Protein AF-A0A1Q7XCT0-F1 (afdb_monomer)

Radius of gyration: 14.66 Å; Cα contacts (8 Å, |Δi|>4): 142; chains: 1; bounding box: 42×20×34 Å

Foldseek 3Di:
DVVVVVVVVVVVVVVVVLVPDFDKFWKKKKWKFFLVCVVVVVVLVVVVVVFFPDWDWDDDDDRMIMIIGTGIGGSVSVSVSQVVRVPDPRIPDIDMGGD

Secondary structure (DSSP, 8-state):
-HHHHH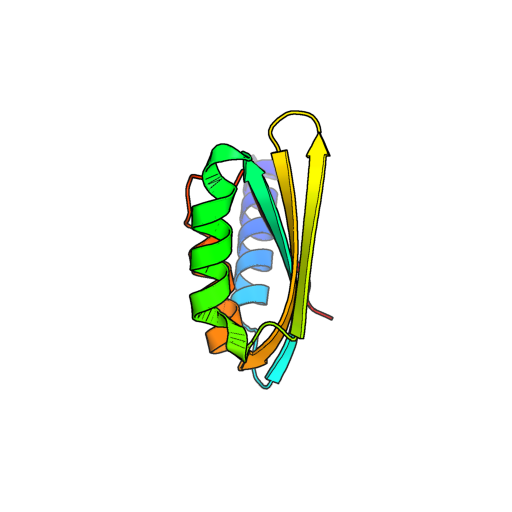HHHHHHHHHHHHHT--SEEEEEEEEEEEGGGHHHHHHHHHTTTTTEEEEEEEEEETTEEEEEEEEEEEHHHHHHHHHHHHH-TTEEEEEEEE-

pLDDT: mean 91.94, std 7.36, range [67.88, 98.06]

Solvent-accessible surface area (backbone atoms only — not comparable to full-atom values): 5534 Å² total; per-residue (Å²): 114,69,67,61,53,52,52,53,50,51,55,53,48,60,50,49,57,62,67,66,54,66,61,74,42,65,36,40,42,38,38,29,30,45,52,95,43,47,71,59,52,53,54,62,46,60,82,41,50,88,32,48,78,42,78,48,80,42,82,76,56,92,64,29,32,39,37,38,35,36,35,45,41,49,30,67,62,54,49,50,54,52,48,55,54,62,68,37,87,68,45,79,42,66,47,80,47,77,123

Structure (mmCIF, N/CA/C/O backbone):
data_AF-A0A1Q7XCT0-F1
#
_entry.id   AF-A0A1Q7XCT0-F1
#
loop_
_atom_site.group_PDB
_atom_site.id
_atom_site.type_symbol
_atom_site.label_atom_id
_atom_site.label_alt_id
_atom_site.label_comp_id
_atom_site.label_asym_id
_atom_site.label_entity_id
_atom_site.label_seq_id
_atom_site.pdbx_PDB_ins_code
_atom_site.Cartn_x
_atom_site.Cartn_y
_atom_site.Cartn_z
_atom_site.occupancy
_atom_site.B_iso_or_equiv
_atom_site.auth_seq_id
_atom_site.auth_comp_id
_atom_site.auth_asym_id
_atom_site.auth_atom_id
_atom_site.pdbx_PDB_model_num
ATOM 1 N N . SER A 1 1 ? -27.297 10.708 -18.418 1.00 85.56 1 SER A N 1
ATOM 2 C CA . SER A 1 1 ? -26.988 9.283 -18.638 1.00 85.56 1 SER A CA 1
ATOM 3 C C . SER A 1 1 ? -27.054 8.539 -17.311 1.00 85.56 1 SER A C 1
ATOM 5 O O . SER A 1 1 ? -26.433 8.978 -16.349 1.00 85.56 1 SER A O 1
ATOM 7 N N . GLU A 1 2 ? -27.855 7.477 -17.218 1.00 92.38 2 GLU A N 1
ATOM 8 C CA . GLU A 1 2 ? -27.987 6.651 -16.006 1.00 92.38 2 GLU A CA 1
ATOM 9 C C . GLU A 1 2 ? -26.711 5.857 -15.701 1.00 92.38 2 GLU A C 1
ATOM 11 O O . GLU A 1 2 ? -26.324 5.753 -14.540 1.00 92.38 2 GLU A O 1
ATOM 16 N N . ILE A 1 3 ? -26.002 5.430 -16.750 1.00 92.12 3 ILE A N 1
ATOM 17 C CA . ILE A 1 3 ? -24.721 4.718 -16.675 1.00 92.12 3 ILE A CA 1
ATOM 18 C C . ILE A 1 3 ? -23.674 5.549 -15.922 1.00 92.12 3 ILE A C 1
ATOM 20 O O . ILE A 1 3 ? -23.044 5.053 -14.993 1.00 92.12 3 ILE A O 1
ATOM 24 N N . VAL A 1 4 ? -23.547 6.842 -16.248 1.00 92.94 4 VAL A N 1
ATOM 25 C CA . VAL A 1 4 ? -22.611 7.751 -15.555 1.00 92.94 4 VAL A CA 1
ATOM 26 C C . VAL A 1 4 ? -22.968 7.881 -14.070 1.00 92.94 4 VAL A C 1
ATOM 28 O O . VAL A 1 4 ? -22.094 7.844 -13.210 1.00 92.94 4 VAL A O 1
ATOM 31 N N . ARG A 1 5 ? -24.264 7.977 -13.744 1.00 92.75 5 ARG A N 1
ATOM 32 C CA . ARG A 1 5 ? -24.736 8.066 -12.352 1.00 92.75 5 ARG A CA 1
ATOM 33 C C . ARG A 1 5 ? -24.494 6.783 -11.564 1.00 92.75 5 ARG A C 1
ATOM 35 O O . ARG A 1 5 ? -24.099 6.859 -10.405 1.00 92.75 5 ARG A O 1
ATOM 42 N N . ALA A 1 6 ? -24.757 5.628 -12.170 1.00 91.56 6 ALA A N 1
ATOM 43 C CA . ALA A 1 6 ? -24.485 4.333 -11.561 1.00 91.56 6 ALA A CA 1
ATOM 44 C C . ALA A 1 6 ? -22.981 4.162 -11.296 1.00 91.56 6 ALA A C 1
ATOM 46 O O . ALA A 1 6 ? -22.609 3.793 -10.185 1.00 91.56 6 ALA A O 1
ATOM 47 N N . GLY A 1 7 ? -22.133 4.548 -12.257 1.00 92.38 7 GLY A N 1
ATOM 48 C CA . GLY A 1 7 ? -20.678 4.552 -12.098 1.00 92.38 7 GLY A CA 1
ATOM 49 C C . GLY A 1 7 ? -20.205 5.410 -10.921 1.00 92.38 7 GLY A C 1
ATOM 50 O O . GLY A 1 7 ? -19.486 4.917 -10.059 1.00 92.38 7 GLY A O 1
ATOM 51 N N . ILE A 1 8 ? -20.671 6.662 -10.820 1.00 90.88 8 ILE A N 1
ATOM 52 C CA . ILE A 1 8 ? -20.305 7.556 -9.703 1.00 90.88 8 ILE A CA 1
ATOM 53 C C . ILE A 1 8 ? -20.751 6.980 -8.350 1.00 90.88 8 ILE A C 1
ATOM 55 O O . ILE A 1 8 ? -19.992 7.037 -7.386 1.00 90.88 8 ILE A O 1
ATOM 59 N N . ARG A 1 9 ? -21.958 6.403 -8.257 1.00 88.31 9 ARG A N 1
ATOM 60 C CA . ARG A 1 9 ? -22.439 5.792 -7.005 1.00 88.31 9 ARG A CA 1
ATOM 61 C C . ARG A 1 9 ? -21.584 4.610 -6.564 1.00 88.31 9 ARG A C 1
ATOM 63 O O . ARG A 1 9 ? -21.292 4.518 -5.378 1.00 88.31 9 ARG A O 1
ATOM 70 N N . ASN A 1 10 ? -21.177 3.749 -7.496 1.00 86.25 10 ASN A N 1
ATOM 71 C CA . ASN A 1 10 ? -20.306 2.619 -7.176 1.00 86.25 10 ASN A CA 1
ATOM 72 C C . ASN A 1 10 ? -18.950 3.103 -6.651 1.00 86.25 10 ASN A C 1
ATOM 74 O O . ASN A 1 10 ? -18.510 2.646 -5.602 1.00 86.25 10 ASN A O 1
ATOM 78 N N . LEU A 1 11 ? -18.348 4.107 -7.299 1.00 83.81 11 LEU A N 1
ATOM 79 C CA . LEU A 1 11 ? -17.087 4.701 -6.837 1.00 83.81 11 LEU A CA 1
ATOM 80 C C . LEU A 1 11 ? -17.206 5.314 -5.433 1.00 83.81 11 LEU A C 1
ATOM 82 O O . LEU A 1 11 ? -16.311 5.155 -4.605 1.00 83.81 11 LEU A O 1
ATOM 86 N N . LEU A 1 12 ? -18.321 5.995 -5.146 1.00 80.62 12 LEU A N 1
ATOM 87 C CA . LEU A 1 12 ? -18.583 6.566 -3.823 1.00 80.62 12 LEU A CA 1
ATOM 88 C C . LEU A 1 12 ? -18.816 5.491 -2.756 1.00 80.62 12 LEU A C 1
ATOM 90 O O . LEU A 1 12 ? -18.367 5.663 -1.626 1.00 80.62 12 LEU A O 1
ATOM 94 N N . ALA A 1 13 ? -19.505 4.400 -3.093 1.00 77.19 13 ALA A N 1
ATOM 95 C CA . ALA A 1 13 ? -19.723 3.284 -2.176 1.00 77.19 13 ALA A CA 1
ATOM 96 C C . ALA A 1 13 ? -18.396 2.597 -1.815 1.00 77.19 13 ALA A C 1
ATOM 98 O O . ALA A 1 13 ? -18.092 2.446 -0.635 1.00 77.19 13 ALA A O 1
ATOM 99 N N . GLU A 1 14 ? -17.556 2.306 -2.812 1.00 74.44 14 GLU A N 1
ATOM 100 C CA . GLU A 1 14 ? -16.222 1.729 -2.597 1.00 74.44 14 GLU A CA 1
A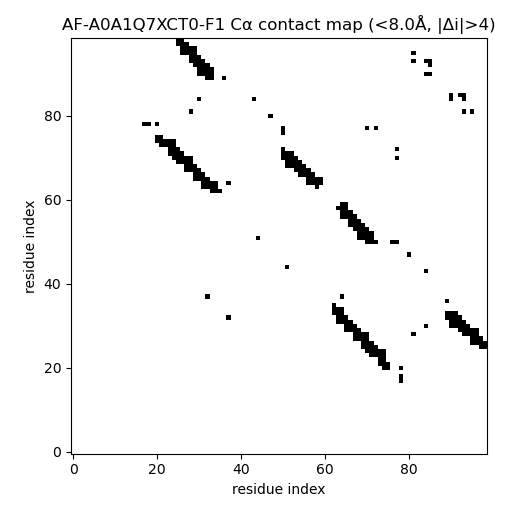TOM 101 C C . GLU A 1 14 ? -15.304 2.631 -1.757 1.00 74.44 14 GLU A C 1
ATOM 103 O O . GLU A 1 14 ? -14.465 2.146 -0.995 1.00 74.44 14 GLU A O 1
ATOM 108 N N . GLU A 1 15 ? -15.423 3.952 -1.904 1.00 73.69 15 GLU A N 1
ATOM 109 C CA . GLU A 1 15 ? -14.699 4.910 -1.067 1.00 73.69 15 GLU A CA 1
ATOM 110 C C . GLU A 1 15 ? -15.226 4.913 0.372 1.00 73.69 15 GLU A C 1
ATOM 112 O O . GLU A 1 15 ? -14.438 4.888 1.317 1.00 73.69 15 GLU A O 1
ATOM 117 N N . LYS A 1 16 ? -16.549 4.877 0.554 1.00 67.88 16 LYS A N 1
ATOM 118 C CA . LYS A 1 16 ? -17.180 4.895 1.876 1.00 67.88 16 LYS A CA 1
ATOM 119 C C . LYS A 1 16 ? -16.870 3.635 2.687 1.00 67.88 16 LYS A C 1
ATOM 121 O O . LYS A 1 16 ? -16.580 3.743 3.877 1.00 67.88 16 LYS A O 1
ATOM 126 N N . ASP A 1 17 ? -16.856 2.468 2.051 1.00 69.38 17 ASP A N 1
ATOM 127 C CA . ASP A 1 17 ? -16.515 1.207 2.719 1.00 69.38 17 ASP A CA 1
ATOM 128 C C . ASP A 1 17 ? -15.066 1.203 3.226 1.00 69.38 17 ASP A C 1
ATOM 130 O O . ASP A 1 17 ? -14.803 0.759 4.344 1.00 69.38 17 ASP A O 1
ATOM 134 N N . ARG A 1 18 ? -14.129 1.814 2.486 1.00 68.94 18 ARG A N 1
ATOM 135 C CA . ARG A 1 18 ? -12.755 2.031 2.978 1.00 68.94 18 ARG A CA 1
ATOM 136 C C . ARG A 1 18 ? -12.683 3.016 4.141 1.00 68.94 18 ARG A C 1
ATOM 138 O O . ARG A 1 18 ? -11.869 2.837 5.046 1.00 68.94 18 ARG A O 1
ATOM 145 N N . GLN A 1 19 ? -13.503 4.064 4.130 1.00 68.94 19 GLN A N 1
ATOM 146 C CA . GLN A 1 19 ? -13.539 5.037 5.227 1.00 68.94 19 GLN A CA 1
ATOM 147 C C . GLN A 1 19 ? -14.109 4.434 6.518 1.00 68.94 19 GLN A C 1
ATOM 149 O O . GLN A 1 19 ? -13.692 4.835 7.605 1.00 68.94 19 GLN A O 1
ATOM 154 N N . ASN A 1 20 ? -14.973 3.423 6.405 1.00 76.50 20 ASN A N 1
ATOM 155 C CA . ASN A 1 20 ? -15.589 2.725 7.534 1.00 76.50 20 ASN A CA 1
ATOM 156 C C . ASN A 1 20 ? -14.710 1.628 8.164 1.00 76.50 20 ASN A C 1
ATOM 158 O O . ASN A 1 20 ? -15.143 0.977 9.115 1.00 76.50 20 ASN A O 1
ATOM 162 N N . LEU A 1 21 ? -13.477 1.422 7.681 1.00 83.19 21 LEU A N 1
ATOM 163 C CA . LEU A 1 21 ? -12.530 0.507 8.323 1.00 83.19 21 LEU A CA 1
ATOM 164 C C . LEU A 1 21 ? -12.268 0.951 9.770 1.00 83.19 21 LEU A C 1
ATOM 166 O O . LEU A 1 21 ? -11.974 2.119 10.024 1.00 83.19 21 LEU A O 1
ATOM 170 N N . SER A 1 22 ? -12.385 0.035 10.728 1.00 89.88 22 SER A N 1
ATOM 171 C CA . SER A 1 22 ? -12.243 0.342 12.154 1.00 89.88 22 SER A CA 1
ATOM 172 C C . SER A 1 22 ? -11.613 -0.825 12.913 1.00 89.88 22 SER A C 1
ATOM 174 O O . SER A 1 22 ? -11.607 -1.958 12.435 1.00 89.88 22 SER A O 1
ATOM 176 N N . GLY A 1 23 ? -11.060 -0.544 14.094 1.00 91.94 23 GLY A N 1
ATOM 177 C CA . GLY A 1 23 ? -10.403 -1.553 14.924 1.00 91.94 23 GLY A CA 1
ATOM 178 C C . GLY A 1 23 ? -9.010 -1.944 14.427 1.00 91.94 23 GLY A C 1
ATOM 179 O O . GLY A 1 23 ? -8.303 -1.135 13.825 1.00 91.94 23 GLY A O 1
ATOM 180 N N . HIS A 1 24 ? -8.600 -3.172 14.741 1.00 94.38 24 HIS A N 1
ATOM 181 C CA . HIS A 1 24 ? -7.307 -3.737 14.360 1.00 94.38 24 HIS A CA 1
ATOM 182 C C . HIS A 1 24 ? -7.518 -4.736 13.221 1.00 94.38 24 HIS A C 1
ATOM 184 O O . HIS A 1 24 ? -8.307 -5.670 13.366 1.00 94.38 24 HIS A O 1
ATOM 190 N N . LEU A 1 25 ? -6.846 -4.527 12.093 1.00 93.69 25 LEU A N 1
ATOM 191 C CA . LEU A 1 25 ? -7.127 -5.222 10.841 1.00 93.69 25 LEU A CA 1
ATOM 192 C C . LEU A 1 25 ? -5.919 -6.019 10.365 1.00 93.69 25 LEU A C 1
ATOM 194 O O . LEU A 1 25 ? -4.778 -5.675 10.668 1.00 93.69 25 LEU A O 1
ATOM 198 N N . PHE A 1 26 ? -6.201 -7.056 9.582 1.00 95.69 26 PHE A N 1
ATOM 199 C CA . PHE A 1 26 ? -5.234 -7.748 8.743 1.00 95.69 26 PHE A CA 1
ATOM 200 C C . PHE A 1 26 ? -5.661 -7.556 7.287 1.00 95.69 26 PHE A C 1
ATOM 202 O O . PHE A 1 26 ? -6.794 -7.884 6.935 1.00 95.69 26 PHE A O 1
ATOM 209 N N . VAL A 1 27 ? -4.806 -6.957 6.463 1.00 95.31 27 VAL A N 1
ATOM 210 C CA . VAL A 1 27 ? -5.159 -6.537 5.097 1.00 95.31 27 VAL A CA 1
ATOM 211 C C . VAL A 1 27 ? -3.987 -6.731 4.144 1.00 95.31 27 VAL A C 1
ATOM 213 O O . VAL A 1 27 ? -2.837 -6.845 4.565 1.00 95.31 27 VAL A O 1
ATOM 216 N N . VAL A 1 28 ? -4.282 -6.720 2.846 1.00 97.31 28 VAL A N 1
ATOM 217 C CA . VAL A 1 28 ? -3.268 -6.724 1.788 1.00 97.31 28 VAL A CA 1
ATOM 218 C C . VAL A 1 28 ? -3.333 -5.403 1.031 1.00 97.31 28 VAL A C 1
ATOM 220 O O . VAL A 1 28 ? -4.380 -5.048 0.489 1.00 97.31 28 VAL A O 1
ATOM 223 N N . LEU A 1 29 ? -2.217 -4.680 0.974 1.00 97.00 29 LEU A N 1
ATOM 224 C CA . LEU A 1 29 ? -2.043 -3.519 0.108 1.00 97.00 29 LEU A CA 1
ATOM 225 C C . LEU A 1 29 ? -1.187 -3.927 -1.090 1.00 97.00 29 LEU A C 1
ATOM 227 O O . LEU A 1 29 ? -0.040 -4.332 -0.938 1.00 97.00 29 LEU A O 1
ATOM 231 N N . LEU A 1 30 ? -1.761 -3.813 -2.280 1.00 97.50 30 LEU A N 1
ATOM 232 C CA . LEU A 1 30 ? -1.084 -4.045 -3.547 1.00 97.50 30 LEU A CA 1
ATOM 233 C C . LEU A 1 30 ? -0.739 -2.700 -4.181 1.00 97.50 30 LEU A C 1
ATOM 235 O O . LEU A 1 30 ? -1.621 -1.842 -4.278 1.00 97.50 30 LEU A O 1
ATOM 239 N N . ALA A 1 31 ? 0.496 -2.538 -4.650 1.00 97.06 31 ALA A N 1
ATOM 240 C CA . ALA A 1 31 ? 0.924 -1.385 -5.435 1.00 97.0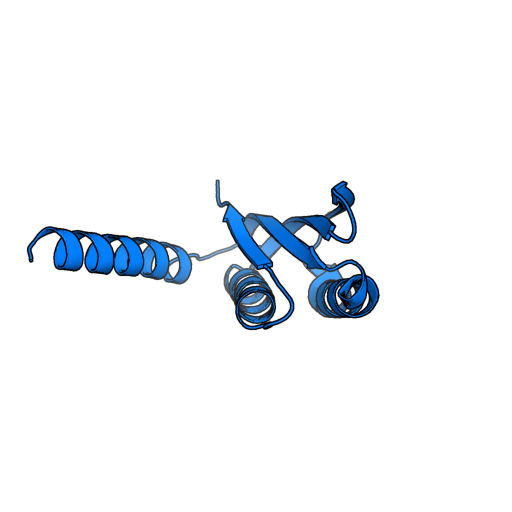6 31 ALA A CA 1
ATOM 241 C C . ALA A 1 31 ? 1.680 -1.827 -6.697 1.00 97.06 31 ALA A C 1
ATOM 243 O O . ALA A 1 31 ? 2.399 -2.817 -6.680 1.00 97.06 31 ALA A O 1
ATOM 244 N N . ILE A 1 32 ? 1.491 -1.113 -7.803 1.00 96.75 32 ILE A N 1
ATOM 245 C CA . ILE A 1 32 ? 2.255 -1.282 -9.045 1.00 96.75 32 ILE A CA 1
ATOM 246 C C . ILE A 1 32 ? 2.852 0.072 -9.403 1.00 96.75 32 ILE A C 1
ATOM 248 O O . ILE A 1 32 ? 2.147 1.084 -9.336 1.00 96.75 32 ILE A O 1
ATOM 252 N N . HIS A 1 33 ? 4.125 0.086 -9.781 1.00 96.31 33 HIS A N 1
ATOM 253 C CA . HIS A 1 33 ? 4.853 1.294 -10.158 1.00 96.31 33 HIS A CA 1
ATOM 254 C C . HIS A 1 33 ? 5.968 1.002 -11.163 1.00 96.31 33 HIS A C 1
ATOM 256 O O . HIS A 1 33 ? 6.402 -0.140 -11.313 1.00 96.31 33 HIS A O 1
ATOM 262 N N . ASP A 1 34 ? 6.475 2.054 -11.805 1.00 96.06 34 ASP A N 1
ATOM 263 C CA . ASP A 1 34 ? 7.722 2.000 -12.572 1.00 96.06 34 ASP A CA 1
ATOM 264 C C . ASP A 1 34 ? 8.929 1.692 -11.664 1.00 96.06 34 ASP A C 1
ATOM 266 O O . ASP A 1 34 ? 9.054 2.255 -10.574 1.00 96.06 34 ASP A O 1
ATOM 270 N N . GLU A 1 35 ? 9.887 0.908 -12.155 1.00 94.31 35 GLU A N 1
ATOM 271 C CA . GLU A 1 35 ? 11.158 0.533 -11.510 1.00 94.31 35 GLU A CA 1
ATOM 272 C C . GLU A 1 35 ? 11.963 1.764 -11.06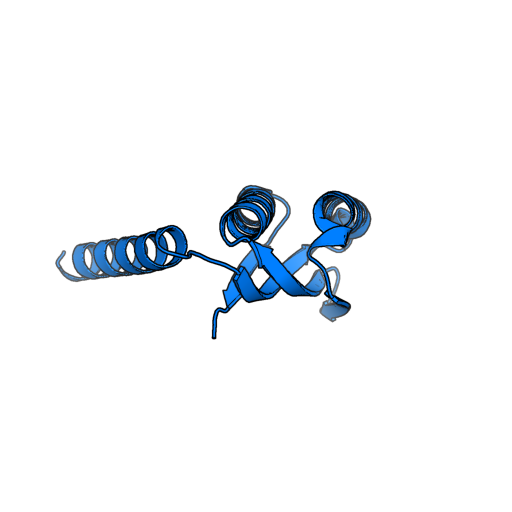6 1.00 94.31 35 GLU A C 1
ATOM 274 O O . GLU A 1 35 ? 12.598 1.771 -10.019 1.00 94.31 35 GLU A O 1
ATOM 279 N N . LYS A 1 36 ? 11.848 2.882 -11.793 1.00 94.62 36 LYS A N 1
ATOM 280 C CA . LYS A 1 36 ? 12.471 4.173 -11.427 1.00 94.62 36 LYS A CA 1
ATOM 281 C C . LYS A 1 36 ? 11.956 4.758 -10.105 1.00 94.62 36 LYS A C 1
ATOM 283 O O . LYS A 1 36 ? 12.496 5.756 -9.627 1.00 94.62 36 LYS A O 1
ATOM 288 N N . SER A 1 37 ? 10.867 4.215 -9.572 1.00 95.38 37 SER A N 1
ATOM 289 C CA . SER A 1 37 ? 10.239 4.647 -8.324 1.00 95.38 37 SER A CA 1
ATOM 290 C C . SER A 1 37 ? 10.504 3.687 -7.164 1.00 95.38 37 SER A C 1
ATOM 292 O O . SER A 1 37 ? 9.990 3.940 -6.080 1.00 95.38 37 SER A O 1
ATOM 294 N N . ASP A 1 38 ? 11.304 2.639 -7.368 1.00 93.25 38 ASP A N 1
ATOM 295 C CA . ASP A 1 38 ? 11.564 1.587 -6.378 1.00 93.25 38 ASP A CA 1
ATOM 296 C C . ASP A 1 38 ? 12.106 2.123 -5.045 1.00 93.25 38 ASP A C 1
ATOM 298 O O . ASP A 1 38 ? 11.512 1.895 -3.990 1.00 93.25 38 ASP A O 1
ATOM 302 N N . ASP A 1 39 ? 13.143 2.965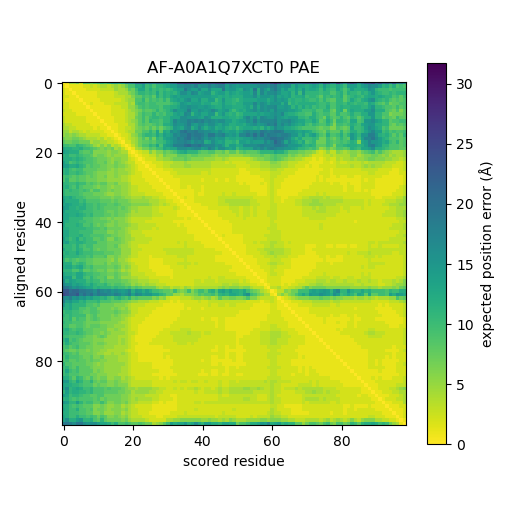 -5.097 1.00 94.38 39 ASP A N 1
ATOM 303 C CA . ASP A 1 39 ? 13.708 3.603 -3.899 1.00 94.38 39 ASP A CA 1
ATOM 304 C C . ASP A 1 39 ? 12.651 4.404 -3.122 1.00 94.38 39 ASP A C 1
ATOM 306 O O . ASP A 1 39 ? 12.586 4.351 -1.894 1.00 94.38 39 ASP A O 1
ATOM 310 N N . GLN A 1 40 ? 11.780 5.124 -3.838 1.00 95.00 40 GLN A N 1
ATOM 311 C CA . GLN A 1 40 ? 10.722 5.917 -3.214 1.00 95.00 40 GLN A CA 1
ATOM 312 C C . GLN A 1 40 ? 9.668 5.024 -2.557 1.00 95.00 40 GLN A C 1
ATOM 314 O O . GLN A 1 40 ? 9.145 5.367 -1.499 1.00 95.00 40 GLN A O 1
ATOM 319 N N . VAL A 1 41 ? 9.311 3.911 -3.193 1.00 95.06 41 VAL A N 1
ATOM 320 C CA . VAL A 1 41 ? 8.316 2.978 -2.659 1.00 95.06 41 VAL A CA 1
ATOM 321 C C . VAL A 1 41 ? 8.846 2.268 -1.428 1.00 95.06 41 VAL A C 1
ATOM 323 O O . VAL A 1 41 ? 8.127 2.168 -0.434 1.00 95.06 41 VAL A O 1
ATOM 326 N N . THR A 1 42 ? 10.114 1.872 -1.464 1.00 93.81 42 THR A N 1
ATOM 327 C CA . THR A 1 42 ? 10.821 1.303 -0.320 1.00 93.81 42 THR A CA 1
ATOM 328 C C . THR A 1 42 ? 10.856 2.295 0.847 1.00 93.81 42 THR A C 1
ATOM 330 O O . THR A 1 42 ? 10.459 1.951 1.958 1.00 93.81 42 THR A O 1
ATOM 333 N N . GLU A 1 43 ? 11.218 3.559 0.600 1.00 95.44 43 GLU A N 1
ATOM 334 C CA . GLU A 1 43 ? 11.197 4.616 1.623 1.00 95.44 43 GLU A CA 1
ATOM 335 C C . GLU A 1 43 ? 9.784 4.854 2.184 1.00 95.44 43 GLU A C 1
ATOM 337 O O . GLU A 1 43 ? 9.593 4.934 3.397 1.00 95.44 43 GLU A O 1
ATOM 342 N N . MET A 1 44 ? 8.769 4.897 1.317 1.00 95.50 44 MET A N 1
ATOM 343 C CA . MET A 1 44 ? 7.373 5.008 1.743 1.00 95.50 44 MET A CA 1
ATOM 344 C C . MET A 1 44 ? 6.906 3.805 2.564 1.00 95.50 44 MET A C 1
ATOM 346 O O . MET A 1 44 ? 6.056 3.982 3.431 1.00 95.50 44 MET A O 1
ATOM 350 N N . GLY A 1 45 ? 7.414 2.603 2.284 1.00 94.00 45 GLY A N 1
ATOM 351 C CA . GLY A 1 45 ? 7.164 1.399 3.074 1.00 94.00 45 GLY A CA 1
ATOM 352 C C . GLY A 1 45 ? 7.783 1.495 4.468 1.00 94.00 45 GLY A C 1
ATOM 353 O O . GLY A 1 45 ? 7.084 1.244 5.449 1.00 94.00 45 GLY A O 1
ATOM 354 N N . HIS A 1 46 ? 9.036 1.957 4.557 1.00 95.25 46 HIS A N 1
ATOM 355 C CA . HIS A 1 46 ? 9.768 2.096 5.822 1.00 95.25 46 HIS A CA 1
ATOM 356 C C . HIS A 1 46 ? 9.057 2.990 6.847 1.00 95.25 46 HIS A C 1
ATOM 358 O O . HIS A 1 46 ? 9.066 2.694 8.044 1.00 95.25 46 HIS A O 1
ATOM 364 N N . ASP A 1 47 ? 8.361 4.040 6.394 1.00 95.81 47 ASP A N 1
ATOM 365 C CA . ASP A 1 47 ? 7.535 4.891 7.267 1.00 95.81 47 ASP A CA 1
ATOM 366 C C . ASP A 1 47 ? 6.456 4.101 8.041 1.00 95.81 47 ASP A C 1
ATOM 368 O O . ASP A 1 47 ? 5.979 4.554 9.086 1.00 95.81 47 ASP A O 1
ATOM 372 N N . TYR A 1 48 ? 6.083 2.915 7.548 1.00 96.81 48 TYR A N 1
ATOM 373 C CA . TYR A 1 48 ? 5.041 2.049 8.096 1.00 96.81 48 TYR A CA 1
ATOM 374 C C . TYR A 1 48 ? 5.537 0.636 8.442 1.00 96.81 48 TYR A C 1
ATOM 376 O O . TYR A 1 48 ? 4.710 -0.263 8.604 1.00 96.81 48 TYR A O 1
ATOM 384 N N . ASP A 1 49 ? 6.844 0.420 8.640 1.00 96.00 49 ASP A N 1
ATOM 385 C CA . ASP A 1 49 ? 7.429 -0.900 8.965 1.00 96.00 49 ASP A CA 1
ATOM 386 C C . ASP A 1 49 ? 6.732 -1.612 10.134 1.00 96.00 49 ASP A C 1
ATOM 388 O O . ASP A 1 49 ? 6.621 -2.834 10.170 1.00 96.00 49 ASP A O 1
ATOM 392 N N . LYS A 1 50 ? 6.197 -0.847 11.092 1.00 97.06 50 LYS A N 1
ATOM 393 C CA . LY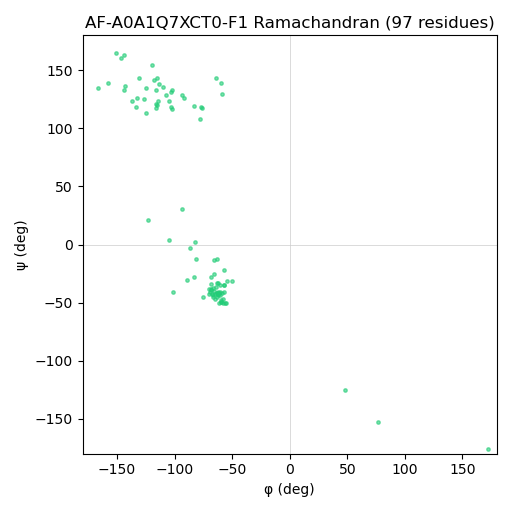S A 1 50 ? 5.452 -1.390 12.240 1.00 97.06 50 LYS A CA 1
ATOM 394 C C . LYS A 1 50 ? 4.133 -2.068 11.856 1.00 97.06 50 LYS A C 1
ATOM 396 O O . LYS A 1 50 ? 3.652 -2.904 12.617 1.00 97.06 50 LYS A O 1
ATOM 401 N N . LEU A 1 51 ? 3.540 -1.687 10.725 1.00 97.38 51 LEU A N 1
ATOM 402 C CA . LEU A 1 51 ? 2.325 -2.295 10.182 1.00 97.38 51 LEU A CA 1
ATOM 403 C C . LEU A 1 51 ? 2.648 -3.477 9.268 1.00 97.38 51 LEU A C 1
ATOM 405 O O . LEU A 1 51 ? 1.833 -4.391 9.155 1.00 97.38 51 LEU A O 1
ATOM 409 N N . ILE A 1 52 ? 3.798 -3.450 8.590 1.00 97.94 52 ILE A N 1
ATOM 410 C CA . ILE A 1 52 ? 4.163 -4.414 7.553 1.00 97.94 52 ILE A CA 1
ATOM 411 C C . ILE A 1 52 ? 4.623 -5.719 8.206 1.00 97.94 52 ILE A C 1
ATOM 413 O O . ILE A 1 52 ? 5.714 -5.826 8.755 1.00 97.94 52 ILE A O 1
ATOM 417 N N . THR A 1 53 ? 3.798 -6.761 8.112 1.00 97.81 53 THR A N 1
ATOM 418 C CA . THR A 1 53 ? 4.188 -8.108 8.554 1.00 97.81 53 THR A CA 1
ATOM 419 C C . THR A 1 53 ? 4.991 -8.845 7.494 1.00 97.81 53 THR A C 1
ATOM 421 O O . THR A 1 53 ? 5.753 -9.759 7.801 1.00 97.81 53 THR A O 1
ATOM 424 N N . THR A 1 54 ? 4.774 -8.512 6.224 1.00 97.69 54 THR A N 1
ATOM 425 C CA . THR A 1 54 ? 5.484 -9.100 5.087 1.00 97.69 54 THR A CA 1
ATOM 426 C C . THR A 1 54 ? 5.406 -8.139 3.915 1.00 97.69 54 THR A C 1
ATOM 428 O O . THR A 1 54 ? 4.348 -7.570 3.649 1.00 97.69 54 THR A O 1
ATOM 431 N N . HIS A 1 55 ? 6.511 -8.006 3.196 1.00 97.38 55 HIS A N 1
ATOM 432 C CA . HIS A 1 55 ? 6.609 -7.231 1.970 1.00 97.38 55 HIS A CA 1
ATOM 433 C C . HIS A 1 55 ? 7.181 -8.129 0.875 1.00 97.38 55 HIS A C 1
ATOM 435 O O . HIS A 1 55 ? 8.207 -8.779 1.070 1.00 97.38 55 HIS A O 1
ATOM 441 N N . ILE A 1 56 ? 6.464 -8.227 -0.243 1.00 96.69 56 ILE A N 1
ATOM 442 C CA . ILE A 1 56 ? 6.894 -8.957 -1.433 1.00 96.69 56 ILE A CA 1
ATOM 443 C C . ILE A 1 56 ? 7.046 -7.944 -2.556 1.00 96.69 56 ILE A C 1
ATOM 445 O O . ILE A 1 56 ? 6.048 -7.368 -2.986 1.00 96.69 56 ILE A O 1
ATOM 449 N N . HIS A 1 57 ? 8.270 -7.816 -3.051 1.00 96.06 57 HIS A N 1
ATOM 450 C CA . HIS A 1 57 ? 8.605 -7.070 -4.253 1.00 96.06 57 HIS A CA 1
ATOM 451 C C . HIS A 1 57 ? 8.852 -8.046 -5.404 1.00 96.06 57 HIS A C 1
ATOM 453 O O . HIS A 1 57 ? 9.610 -9.014 -5.266 1.00 96.06 57 HIS A O 1
ATOM 459 N N . ASN A 1 58 ? 8.242 -7.799 -6.561 1.00 94.50 58 ASN A N 1
ATOM 460 C CA . ASN A 1 58 ? 8.494 -8.586 -7.760 1.00 94.50 58 ASN A CA 1
ATOM 461 C C . ASN A 1 58 ? 8.468 -7.734 -9.030 1.00 94.50 58 ASN A C 1
ATOM 463 O O . ASN A 1 58 ? 7.525 -6.987 -9.275 1.00 94.50 58 ASN A O 1
ATOM 467 N N . LYS A 1 59 ? 9.467 -7.918 -9.894 1.00 94.62 59 LYS A N 1
ATOM 468 C CA . LYS A 1 59 ? 9.465 -7.353 -11.244 1.00 94.62 59 LYS A CA 1
ATOM 469 C C . LYS A 1 59 ? 8.540 -8.181 -12.138 1.00 94.62 59 LYS A C 1
ATOM 471 O O . LYS A 1 59 ? 8.789 -9.370 -12.327 1.00 94.62 59 LYS A O 1
ATOM 476 N N . ILE A 1 60 ? 7.483 -7.563 -12.667 1.00 89.31 60 ILE A N 1
ATOM 477 C CA . ILE A 1 60 ? 6.409 -8.283 -13.377 1.00 89.31 60 ILE A CA 1
ATOM 478 C C . ILE A 1 60 ? 6.512 -8.203 -14.901 1.00 89.31 60 ILE A C 1
ATOM 480 O O . ILE A 1 60 ? 6.252 -9.199 -15.570 1.00 89.31 60 ILE A O 1
ATOM 484 N N . ASP A 1 61 ? 6.866 -7.043 -15.457 1.00 80.69 61 ASP A N 1
ATOM 485 C CA . ASP A 1 61 ? 7.003 -6.845 -16.904 1.00 80.69 61 ASP A CA 1
ATOM 486 C C . ASP A 1 61 ? 7.735 -5.532 -17.208 1.00 80.69 61 ASP A C 1
ATOM 488 O O . ASP A 1 61 ? 7.401 -4.495 -16.628 1.00 80.69 61 ASP A O 1
ATOM 492 N N . GLY A 1 62 ? 8.698 -5.575 -18.133 1.00 84.31 62 GLY A N 1
ATOM 493 C CA . GLY A 1 62 ? 9.512 -4.423 -18.528 1.00 84.31 62 GLY A CA 1
ATOM 494 C C . GLY A 1 62 ? 10.078 -3.669 -17.324 1.00 84.31 62 GLY A C 1
ATOM 495 O O . GLY A 1 62 ? 10.702 -4.272 -16.455 1.00 84.31 62 GLY A O 1
ATOM 496 N N . ASP A 1 63 ? 9.803 -2.368 -17.265 1.00 92.50 63 ASP A N 1
ATOM 497 C CA . ASP A 1 63 ? 10.252 -1.459 -16.206 1.00 92.50 63 ASP A CA 1
ATOM 498 C C . ASP A 1 63 ? 9.205 -1.314 -15.081 1.00 92.50 63 ASP A C 1
ATOM 500 O O . ASP A 1 63 ? 9.104 -0.245 -14.494 1.00 92.50 63 ASP A O 1
ATOM 504 N N . ARG A 1 64 ? 8.387 -2.337 -14.775 1.00 95.00 64 ARG A N 1
ATOM 505 C CA . ARG A 1 64 ? 7.370 -2.274 -13.701 1.00 95.00 64 ARG A CA 1
ATOM 506 C C . ARG A 1 64 ? 7.588 -3.283 -12.580 1.00 95.00 64 ARG A C 1
ATOM 508 O O . ARG A 1 64 ? 7.867 -4.463 -12.821 1.00 95.00 64 ARG A O 1
ATOM 515 N N . CYS A 1 65 ? 7.311 -2.829 -11.363 1.00 96.38 65 CYS A N 1
ATOM 516 C CA . CYS A 1 65 ? 7.350 -3.619 -10.142 1.00 96.38 65 CYS A CA 1
ATOM 517 C C . CYS A 1 65 ? 5.951 -3.750 -9.528 1.00 96.38 65 CYS A C 1
ATOM 519 O O . CYS A 1 65 ? 5.129 -2.833 -9.584 1.00 96.38 65 CYS A O 1
ATOM 521 N N . LEU A 1 66 ? 5.687 -4.926 -8.968 1.00 96.62 66 LEU A N 1
ATOM 522 C CA . LEU A 1 66 ? 4.533 -5.256 -8.148 1.00 96.62 66 LEU A CA 1
ATOM 523 C C . LEU A 1 66 ? 4.990 -5.382 -6.701 1.00 96.62 66 LEU A C 1
ATOM 525 O O . LEU A 1 66 ? 5.877 -6.176 -6.392 1.00 96.62 66 LEU A O 1
ATOM 529 N N . GLU A 1 67 ? 4.287 -4.678 -5.833 1.00 97.38 67 GLU A N 1
ATOM 530 C CA . GLU A 1 67 ? 4.482 -4.696 -4.398 1.00 97.38 67 GLU A CA 1
ATOM 531 C C . GLU A 1 67 ? 3.246 -5.258 -3.712 1.00 97.38 67 GLU A C 1
ATOM 533 O O . GLU A 1 67 ? 2.111 -4.861 -4.001 1.00 97.38 67 GLU A O 1
ATOM 538 N N . ILE A 1 68 ? 3.466 -6.175 -2.777 1.00 97.50 68 ILE A N 1
ATOM 539 C CA . ILE A 1 68 ? 2.431 -6.715 -1.901 1.00 97.50 68 ILE A CA 1
ATOM 540 C C . ILE A 1 68 ? 2.881 -6.513 -0.460 1.00 97.50 68 ILE A C 1
ATOM 542 O O . ILE A 1 68 ? 3.821 -7.156 0.006 1.00 97.50 68 ILE A O 1
ATOM 546 N N . PHE A 1 69 ? 2.162 -5.659 0.260 1.00 98.06 69 PHE A N 1
ATOM 547 C CA . PHE A 1 69 ? 2.332 -5.455 1.691 1.00 98.06 69 PHE A CA 1
ATOM 548 C C . PHE A 1 69 ? 1.212 -6.181 2.433 1.00 98.06 69 PHE A C 1
ATOM 550 O O . PHE A 1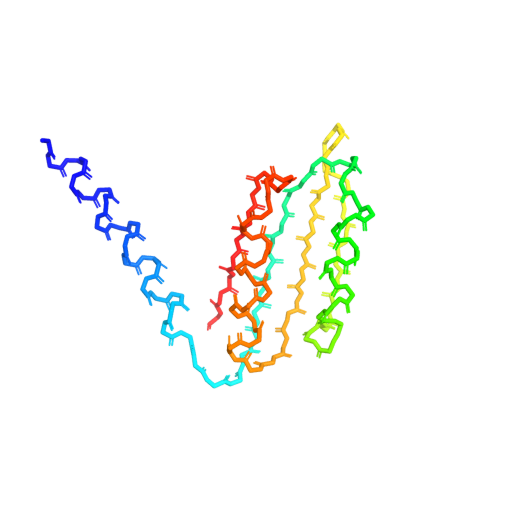 69 ? 0.033 -5.847 2.287 1.00 98.06 69 PHE A O 1
ATOM 557 N N . LEU A 1 70 ? 1.570 -7.171 3.246 1.00 97.44 70 LEU A N 1
ATOM 558 C CA . LEU A 1 70 ? 0.673 -7.698 4.267 1.00 97.44 70 LEU A CA 1
ATOM 559 C C . LEU A 1 70 ? 0.776 -6.794 5.489 1.00 97.44 70 LEU A C 1
ATOM 561 O O . LEU A 1 70 ? 1.858 -6.640 6.058 1.00 97.44 70 LEU A O 1
ATOM 565 N N . LEU A 1 71 ? -0.346 -6.188 5.866 1.00 97.38 71 LEU A N 1
ATOM 566 C CA . LEU A 1 71 ? -0.413 -5.207 6.939 1.00 97.38 71 LEU A CA 1
ATOM 567 C C . LEU A 1 71 ? -1.235 -5.749 8.103 1.00 97.38 71 LEU A C 1
ATOM 569 O O . LEU A 1 71 ? -2.315 -6.314 7.905 1.00 97.38 71 LEU A O 1
ATOM 573 N N . LYS A 1 72 ? -0.757 -5.511 9.323 1.00 97.19 72 LYS A N 1
ATOM 574 C CA . LYS A 1 72 ? -1.481 -5.775 10.563 1.00 97.19 72 LYS A CA 1
ATOM 575 C C . LYS A 1 72 ? -1.375 -4.572 11.487 1.00 97.19 72 LYS A C 1
ATOM 577 O O . LYS A 1 72 ? -0.283 -4.221 11.921 1.00 97.19 72 LYS A O 1
ATOM 582 N N . GLY A 1 73 ? -2.502 -3.958 11.824 1.00 96.62 73 GLY A N 1
ATOM 583 C CA . GLY A 1 73 ? -2.466 -2.765 12.661 1.00 96.62 73 GLY A CA 1
ATOM 584 C C . GLY A 1 73 ? -3.801 -2.051 12.830 1.00 96.62 73 GLY A C 1
ATOM 585 O O . GLY A 1 73 ? -4.835 -2.531 12.355 1.00 96.62 73 GLY A O 1
ATOM 586 N N . PRO A 1 74 ? -3.799 -0.897 13.518 1.00 96.44 74 PRO A N 1
ATOM 587 C CA . PRO A 1 74 ? -4.968 -0.034 13.626 1.00 96.44 74 PRO A CA 1
ATOM 588 C C . PRO A 1 74 ? -5.444 0.450 12.252 1.00 96.44 74 PRO A C 1
ATOM 590 O O . PRO A 1 74 ? -4.646 0.842 11.400 1.00 96.44 74 PRO A O 1
ATOM 593 N N . ALA A 1 75 ? -6.763 0.466 12.051 1.00 94.69 75 ALA A N 1
ATOM 594 C CA . ALA A 1 75 ? -7.376 0.860 10.786 1.00 94.69 75 ALA A CA 1
ATOM 595 C C . ALA A 1 75 ? -6.971 2.271 10.331 1.00 94.69 75 ALA A C 1
ATOM 597 O O . ALA A 1 75 ? -6.814 2.497 9.137 1.00 94.69 75 ALA A O 1
ATOM 598 N N . GLU A 1 76 ? -6.776 3.206 11.263 1.00 94.25 76 GLU A N 1
ATOM 599 C CA . GLU A 1 76 ? -6.366 4.580 10.951 1.00 94.25 76 GLU A CA 1
ATOM 600 C C . GLU A 1 76 ? -4.962 4.645 10.330 1.00 94.25 76 GLU A C 1
ATOM 602 O O . GLU A 1 76 ? -4.776 5.320 9.321 1.00 94.25 76 GLU A O 1
ATOM 607 N N . GLU A 1 77 ? -3.997 3.882 10.850 1.00 95.81 77 GLU A N 1
ATOM 608 C CA . GLU A 1 77 ? -2.634 3.841 10.298 1.00 95.81 77 GLU A CA 1
ATOM 609 C C . GLU A 1 77 ? -2.604 3.141 8.927 1.00 95.81 77 GLU A C 1
ATOM 611 O O . GLU A 1 77 ? -1.953 3.606 7.993 1.00 95.81 77 GLU A O 1
ATOM 616 N N . ILE A 1 78 ? -3.393 2.072 8.760 1.00 95.62 78 ILE A N 1
ATOM 617 C CA . ILE A 1 78 ? -3.570 1.389 7.466 1.00 95.62 78 ILE A CA 1
ATOM 618 C C . ILE A 1 78 ? -4.213 2.320 6.426 1.00 95.62 78 ILE A C 1
ATOM 620 O O . ILE A 1 78 ? -3.802 2.330 5.259 1.00 95.62 78 ILE A O 1
ATOM 624 N N . LYS A 1 79 ? -5.226 3.105 6.820 1.00 93.75 79 LYS A N 1
ATOM 625 C CA . LYS A 1 79 ? -5.851 4.111 5.946 1.00 93.75 79 LYS A CA 1
ATOM 626 C C . LYS A 1 79 ? -4.846 5.181 5.542 1.00 93.75 79 LYS A C 1
ATOM 628 O O . LYS A 1 79 ? -4.832 5.559 4.371 1.00 93.75 79 LYS A O 1
ATOM 633 N N . ASP A 1 80 ? -4.024 5.647 6.479 1.00 95.56 80 ASP A N 1
ATOM 634 C CA . ASP A 1 80 ? -2.999 6.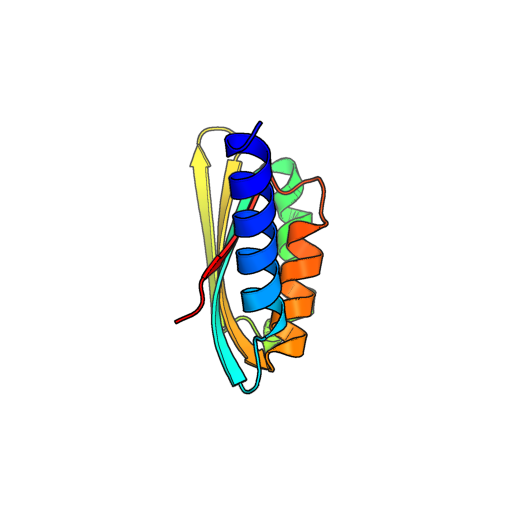655 6.216 1.00 95.56 80 ASP A CA 1
ATOM 635 C C . ASP A 1 80 ? -1.968 6.153 5.195 1.00 95.56 80 ASP A C 1
ATOM 637 O O . ASP A 1 80 ? -1.802 6.778 4.144 1.00 95.56 80 ASP A O 1
ATOM 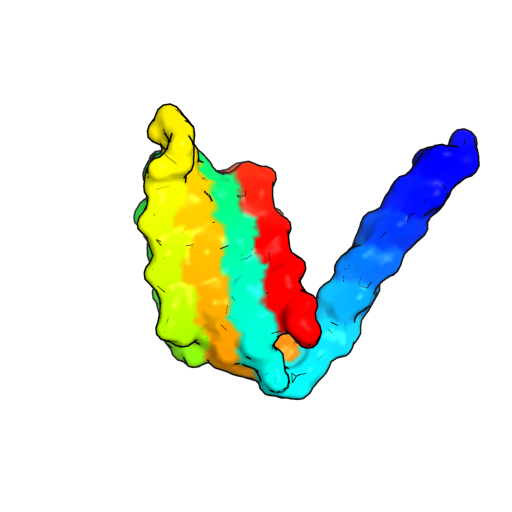641 N N . MET A 1 81 ? -1.405 4.955 5.411 1.00 96.00 81 MET A N 1
ATOM 642 C CA . MET A 1 81 ? -0.506 4.305 4.447 1.00 96.00 81 MET A CA 1
ATOM 643 C C . MET A 1 81 ? -1.171 4.167 3.072 1.00 96.00 81 MET A C 1
ATOM 645 O O . MET A 1 81 ? -0.633 4.612 2.056 1.00 96.00 81 MET A O 1
ATOM 649 N N . THR A 1 82 ? -2.391 3.622 3.027 1.00 94.88 82 THR A N 1
ATOM 650 C CA . THR A 1 82 ? -3.138 3.432 1.772 1.00 94.88 82 THR A CA 1
ATOM 651 C C . THR A 1 82 ? -3.355 4.757 1.038 1.00 94.88 82 THR A C 1
ATOM 653 O O . THR A 1 82 ? -3.225 4.820 -0.187 1.00 94.88 82 THR A O 1
ATOM 656 N N . LYS A 1 83 ? -3.687 5.829 1.766 1.00 93.94 83 LYS A N 1
ATOM 657 C CA . LYS A 1 83 ? -3.888 7.169 1.206 1.00 93.94 83 LYS A CA 1
ATOM 658 C C . LYS A 1 83 ? -2.583 7.737 0.656 1.00 93.94 83 LYS A C 1
ATOM 660 O O . LYS A 1 83 ? -2.597 8.270 -0.454 1.00 93.94 83 LYS A O 1
ATOM 665 N N . LYS A 1 84 ? -1.468 7.589 1.381 1.00 95.75 84 LYS A N 1
ATOM 666 C CA . LYS A 1 84 ? -0.145 8.055 0.944 1.00 95.75 84 LYS A CA 1
ATOM 667 C C . LYS A 1 84 ? 0.261 7.385 -0.369 1.00 95.75 84 LYS A C 1
ATOM 669 O O . LYS A 1 84 ? 0.544 8.094 -1.334 1.00 95.75 84 LYS A O 1
ATOM 674 N N . PHE A 1 85 ? 0.148 6.056 -0.448 1.00 96.25 85 PHE A N 1
ATOM 675 C CA . PHE A 1 85 ? 0.404 5.288 -1.672 1.00 96.25 85 PHE A CA 1
ATOM 676 C C . PHE A 1 85 ? -0.518 5.707 -2.824 1.00 96.25 85 PHE A C 1
ATOM 678 O O . PHE A 1 85 ? -0.034 6.036 -3.902 1.00 96.25 85 PHE A O 1
ATOM 685 N N . LYS A 1 86 ? -1.837 5.797 -2.604 1.00 93.69 86 LYS A N 1
ATOM 686 C CA . LYS A 1 86 ? -2.794 6.219 -3.649 1.00 93.69 86 LYS A CA 1
ATOM 687 C C . LYS A 1 86 ? -2.576 7.641 -4.163 1.00 93.69 86 LYS A C 1
ATOM 689 O O . LYS A 1 86 ? -2.892 7.928 -5.312 1.00 93.69 86 LYS A O 1
ATOM 694 N N . SER A 1 87 ? -2.113 8.547 -3.305 1.00 93.81 87 SER A N 1
ATOM 695 C CA . SER A 1 87 ? -1.882 9.948 -3.674 1.00 93.81 87 SER A CA 1
ATOM 696 C C . SER A 1 87 ? -0.553 10.172 -4.402 1.00 93.81 87 SER A C 1
ATOM 698 O O . SER A 1 87 ? -0.344 11.241 -4.984 1.00 93.81 87 SER A O 1
ATOM 700 N N . ASN A 1 88 ? 0.338 9.175 -4.394 1.00 93.94 88 ASN A N 1
ATOM 701 C CA . ASN A 1 88 ? 1.607 9.246 -5.093 1.00 93.94 88 ASN A CA 1
ATOM 702 C C . ASN A 1 88 ? 1.397 9.049 -6.602 1.00 93.94 88 ASN A C 1
ATOM 704 O O . ASN A 1 88 ? 0.991 7.988 -7.064 1.00 93.94 88 ASN A O 1
ATOM 708 N N . ARG A 1 89 ? 1.738 10.081 -7.382 1.00 92.38 89 ARG A N 1
ATOM 709 C CA . ARG A 1 89 ? 1.604 10.098 -8.850 1.00 92.38 89 ARG A CA 1
ATOM 710 C C . ARG A 1 89 ? 2.502 9.097 -9.580 1.00 92.38 89 ARG A C 1
ATOM 712 O O . ARG A 1 89 ? 2.320 8.915 -10.775 1.00 92.38 89 ARG A O 1
ATOM 719 N N . LYS A 1 90 ? 3.485 8.517 -8.891 1.00 94.38 90 LYS A N 1
ATOM 720 C CA . LYS A 1 90 ? 4.383 7.491 -9.429 1.00 94.38 90 LYS A CA 1
ATOM 721 C C . LYS A 1 90 ? 3.825 6.070 -9.291 1.00 94.38 90 LYS A C 1
ATOM 723 O O . LYS A 1 90 ? 4.482 5.129 -9.719 1.00 94.38 90 LYS A O 1
ATOM 728 N N . MET A 1 91 ? 2.659 5.907 -8.658 1.00 95.12 91 MET A N 1
ATOM 729 C CA . MET A 1 91 ? 1.968 4.623 -8.577 1.00 95.12 91 MET A CA 1
ATOM 730 C C . MET A 1 91 ? 0.985 4.498 -9.740 1.00 95.12 91 MET A C 1
ATOM 732 O O . MET A 1 91 ? 0.103 5.344 -9.897 1.00 95.12 91 MET A O 1
ATOM 736 N N . ASP A 1 92 ? 1.088 3.414 -10.500 1.00 93.06 92 ASP A N 1
ATOM 737 C CA . ASP A 1 92 ? 0.145 3.092 -11.575 1.00 93.06 92 ASP A CA 1
ATOM 738 C C . ASP A 1 92 ? -1.173 2.579 -10.995 1.00 93.06 92 ASP A C 1
ATOM 740 O O . ASP A 1 92 ? -2.271 2.982 -11.391 1.00 93.06 92 ASP A O 1
ATOM 744 N N . HIS A 1 93 ? -1.066 1.677 -10.017 1.00 93.75 93 HIS A N 1
ATOM 745 C CA . HIS A 1 93 ? -2.208 1.043 -9.376 1.00 93.75 93 HIS A CA 1
ATOM 746 C C . HIS A 1 93 ? -1.947 0.837 -7.893 1.00 93.75 93 HIS A C 1
ATOM 748 O O . HIS A 1 93 ? -0.886 0.366 -7.507 1.00 93.75 93 HIS A O 1
ATOM 754 N N . VAL A 1 94 ? -2.948 1.135 -7.063 1.00 95.50 94 VAL A N 1
ATOM 755 C CA . VAL A 1 94 ? -2.923 0.837 -5.627 1.00 95.50 94 VAL A CA 1
ATOM 756 C C . VAL A 1 94 ? -4.276 0.284 -5.207 1.00 95.50 94 VAL A C 1
ATOM 758 O O . VAL A 1 94 ? -5.311 0.940 -5.383 1.00 95.50 94 VAL A O 1
ATOM 761 N N . LYS A 1 95 ? -4.287 -0.911 -4.617 1.00 94.06 95 LYS A N 1
ATOM 762 C CA . LYS A 1 95 ? -5.508 -1.581 -4.166 1.00 94.06 95 LYS A CA 1
ATOM 763 C C . LYS A 1 95 ? -5.339 -2.117 -2.753 1.00 94.06 95 LYS A C 1
ATOM 765 O O . LYS A 1 95 ? -4.432 -2.888 -2.480 1.00 94.06 95 LYS A O 1
ATOM 770 N N . LEU A 1 96 ? -6.264 -1.732 -1.879 1.00 93.69 96 LEU A N 1
ATOM 771 C CA . LEU A 1 96 ? -6.403 -2.314 -0.550 1.00 93.69 96 LEU A CA 1
ATOM 772 C C . LEU A 1 96 ? -7.431 -3.445 -0.621 1.00 93.69 96 LEU A C 1
ATOM 774 O O . LEU A 1 96 ? -8.530 -3.244 -1.143 1.00 93.69 96 LEU A O 1
ATOM 778 N N . ILE A 1 97 ? -7.065 -4.612 -0.111 1.00 92.44 97 ILE A N 1
ATOM 779 C CA . ILE A 1 97 ? -7.912 -5.796 -0.009 1.00 92.44 97 ILE A CA 1
ATOM 780 C C . ILE A 1 97 ? -8.101 -6.081 1.477 1.00 92.44 97 ILE A C 1
ATOM 782 O O . ILE A 1 97 ? -7.136 -6.301 2.209 1.00 92.44 97 ILE A O 1
ATOM 786 N N . THR A 1 98 ? -9.354 -6.053 1.912 1.00 86.56 98 THR A N 1
ATOM 787 C CA . THR A 1 98 ? -9.763 -6.309 3.293 1.00 86.56 98 THR A CA 1
ATOM 788 C C . THR A 1 98 ? -10.507 -7.636 3.351 1.00 86.56 98 THR A C 1
ATOM 790 O O . THR A 1 98 ? -11.330 -7.901 2.475 1.00 86.56 98 THR A O 1
ATOM 793 N N . THR A 1 99 ? -10.201 -8.465 4.347 1.00 69.69 99 THR A N 1
ATOM 794 C CA . THR A 1 99 ? -10.954 -9.693 4.663 1.00 69.69 99 THR A CA 1
ATOM 795 C C . THR A 1 99 ? -12.181 -9.418 5.510 1.00 69.69 99 THR A C 1
ATOM 797 O O . THR A 1 99 ? -12.109 -8.478 6.334 1.00 69.69 99 THR A O 1
#

Sequence (99 aa):
SEIVRAGIRNLLAEEKDRQNLSGHLFVVLLAIHDEKSDDQVTEMGHDYDKLITTHIHNKIDGDRCLEIFLLKGPAEEIKDMTKKFKSNRKMDHVKLITT

Mean predicted aligned error: 5.23 Å

Nearest PDB structures (foldseek):
  3bkt-assembly3_D  TM=9.412E-01  e=2.564E-06  Escherichia coli
  2hzv-assembly1_C  TM=7.379E-01  e=1.972E-06  Escherichia coli
  2bj3-assembly1_D  TM=7.588E-01  e=4.060E-06  Pyrococcus horikoshii OT3
  3pht-assembly1_A-2  TM=7.154E-01  e=1.324E-05  Helicobacter pylori
  2wvc-assembly1_B  TM=6.670E-01  e=3.787E-05  Helicobacter pylori 26695